Protein AF-A0A645HWG6-F1 (afdb_monomer_lite)

Secondary structure (DSSP, 8-state):
-HHHHHHHHHHTTT-HHHHHHHHTS-HHHHHHHHHHHHHHHTS-TTSTTHHHHHHHHHHHHHHH-

Radius of gyration: 11.55 Å; chains: 1; bounding box: 27×19×30 Å

Organism: NCBI:txid1076179

Sequence (65 aa):
MLISTFKTLIGYQFNTSKVSEKLFIHKNTVLQRKYKICELLGYNPEKYPYRQIFELSIILEKFVD

InterPro domains:
  IPR025736 PucR C-terminal helix-turn-helix domain [PF13556] (2-51)
  IPR042070 PucR C-terminal helix-turn-helix domain superfamily [G3DSA:1.10.10.2840] (1-64)

Foldseek 3Di:
DLVVLVLLCLVVLNPLVVSCVVVVHDSVVSVVSQVVVCVVVVHRCSDPPNSVVVNVVSVVVVVVD

pLDDT: mean 94.63, std 5.8, range [56.16, 98.44]

Structure (mmCIF, N/CA/C/O backbone):
data_AF-A0A645HWG6-F1
#
_entry.id   AF-A0A645HWG6-F1
#
loop_
_atom_site.group_PDB
_atom_site.id
_atom_site.type_symbol
_atom_site.label_atom_id
_atom_site.label_alt_id
_atom_site.label_comp_id
_atom_site.label_asym_id
_atom_site.label_entity_id
_atom_site.label_seq_id
_atom_site.pdbx_PDB_ins_code
_atom_site.Cartn_x
_atom_site.Cartn_y
_atom_site.Cartn_z
_atom_site.occupancy
_atom_site.B_iso_or_equiv
_atom_site.auth_seq_id
_atom_site.auth_comp_id
_atom_site.auth_asym_id
_atom_site.auth_atom_id
_atom_site.pdbx_PDB_model_num
ATOM 1 N N . MET A 1 1 ? -4.210 -11.617 1.170 1.00 82.94 1 MET A N 1
ATOM 2 C CA . MET A 1 1 ? -3.965 -10.658 2.275 1.00 82.94 1 MET A CA 1
ATOM 3 C C . MET A 1 1 ? -3.152 -9.430 1.840 1.00 82.94 1 MET A C 1
ATOM 5 O O . MET A 1 1 ? -3.616 -8.325 2.081 1.00 82.94 1 MET A O 1
ATOM 9 N N . LEU A 1 2 ? -1.979 -9.573 1.196 1.00 94.75 2 LEU A N 1
ATOM 10 C CA . LEU A 1 2 ? -1.221 -8.416 0.671 1.00 94.75 2 LEU A CA 1
ATOM 11 C C . LEU A 1 2 ? -1.896 -7.754 -0.541 1.00 94.75 2 LEU A C 1
ATOM 13 O O . LEU A 1 2 ? -2.021 -6.538 -0.548 1.00 94.75 2 LEU A O 1
ATOM 17 N N . ILE A 1 3 ? -2.402 -8.539 -1.504 1.00 94.69 3 ILE A N 1
ATOM 18 C CA . ILE A 1 3 ? -3.123 -8.017 -2.685 1.00 94.69 3 ILE A CA 1
ATOM 19 C C . ILE A 1 3 ? -4.337 -7.180 -2.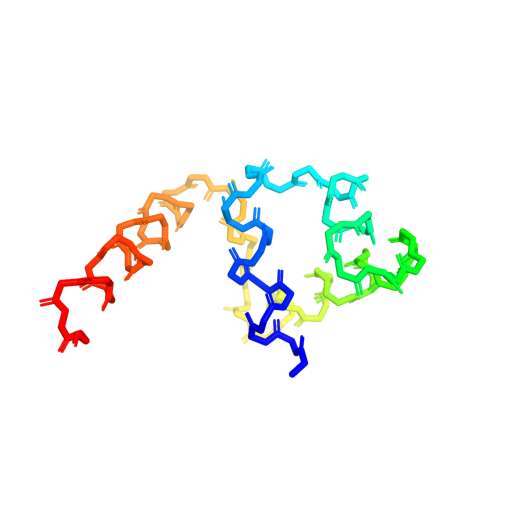268 1.00 94.69 3 ILE A C 1
ATOM 21 O O . ILE A 1 3 ? -4.494 -6.055 -2.723 1.00 94.69 3 ILE A O 1
ATOM 25 N N . SER A 1 4 ? -5.164 -7.685 -1.346 1.00 95.19 4 SER A N 1
ATOM 26 C CA . SER A 1 4 ? -6.312 -6.936 -0.825 1.00 95.19 4 SER A CA 1
ATOM 27 C C . SER A 1 4 ? -5.875 -5.653 -0.113 1.00 95.19 4 SER A C 1
ATOM 29 O O . SER A 1 4 ? -6.463 -4.606 -0.348 1.00 95.19 4 SER A O 1
ATOM 31 N N . THR A 1 5 ? -4.804 -5.685 0.693 1.00 97.69 5 THR A N 1
ATOM 32 C CA . THR A 1 5 ? -4.238 -4.460 1.283 1.00 97.69 5 THR A CA 1
ATOM 33 C C . THR A 1 5 ? -3.737 -3.485 0.219 1.00 97.69 5 THR A C 1
ATOM 35 O O . THR A 1 5 ? -3.966 -2.288 0.360 1.00 97.69 5 THR A O 1
ATOM 38 N N . PHE A 1 6 ? -3.107 -3.969 -0.849 1.00 97.25 6 PHE A N 1
ATOM 39 C CA . PHE A 1 6 ? -2.601 -3.125 -1.924 1.00 97.25 6 PHE A CA 1
ATOM 40 C C . PHE A 1 6 ? -3.726 -2.451 -2.715 1.00 97.25 6 PHE A C 1
ATOM 42 O O . PHE A 1 6 ? -3.710 -1.232 -2.875 1.00 97.25 6 PHE A O 1
ATOM 49 N N . LYS A 1 7 ? -4.753 -3.211 -3.111 1.00 95.94 7 LYS A N 1
ATOM 50 C CA . LYS A 1 7 ? -5.945 -2.663 -3.772 1.00 95.94 7 LYS A CA 1
ATOM 51 C C . LYS A 1 7 ? -6.633 -1.604 -2.910 1.00 95.94 7 LYS A C 1
ATOM 53 O O . LYS A 1 7 ? -6.969 -0.531 -3.404 1.00 95.94 7 LYS A O 1
ATOM 58 N N . THR A 1 8 ? -6.777 -1.860 -1.607 1.00 96.62 8 THR A N 1
ATOM 59 C CA . THR A 1 8 ? -7.347 -0.875 -0.675 1.00 96.62 8 THR A CA 1
ATOM 60 C C . THR A 1 8 ? -6.438 0.345 -0.507 1.00 96.62 8 THR A C 1
ATOM 62 O O . THR A 1 8 ? -6.945 1.460 -0.461 1.00 96.62 8 THR A O 1
ATOM 65 N N . LEU A 1 9 ? -5.109 0.182 -0.462 1.00 97.38 9 LEU A N 1
ATOM 66 C CA . LEU A 1 9 ? -4.173 1.314 -0.446 1.00 97.38 9 LEU A CA 1
ATOM 67 C C . LEU A 1 9 ? -4.381 2.212 -1.666 1.00 97.38 9 LEU A C 1
ATOM 69 O O . LEU A 1 9 ? -4.544 3.414 -1.491 1.00 97.38 9 LEU A O 1
ATOM 73 N N . ILE A 1 10 ? -4.450 1.646 -2.870 1.00 96.06 10 ILE A N 1
ATOM 74 C CA . ILE A 1 10 ? -4.682 2.416 -4.099 1.00 96.06 10 ILE A CA 1
ATOM 75 C C . ILE A 1 10 ? -6.050 3.113 -4.048 1.00 96.06 10 ILE A C 1
ATOM 77 O O . ILE A 1 10 ? -6.129 4.327 -4.230 1.00 96.06 10 ILE A O 1
ATOM 81 N N . GLY A 1 11 ? -7.114 2.381 -3.697 1.00 93.94 11 GLY A N 1
ATOM 82 C CA . GLY A 1 11 ? -8.474 2.928 -3.609 1.00 93.94 11 GLY A CA 1
ATOM 83 C C . GLY A 1 11 ? -8.643 4.059 -2.584 1.00 93.94 11 GLY A C 1
ATOM 84 O O . GLY A 1 11 ? -9.524 4.899 -2.740 1.00 93.94 11 GLY A O 1
ATOM 85 N N . TYR A 1 12 ? -7.784 4.117 -1.563 1.00 95.62 12 TYR A N 1
ATOM 86 C CA . TYR A 1 12 ? -7.761 5.177 -0.549 1.00 95.62 12 TYR A CA 1
ATOM 87 C C . TYR A 1 12 ? -6.545 6.108 -0.675 1.00 95.62 12 TYR A C 1
ATOM 89 O O . TYR A 1 12 ? -6.168 6.751 0.308 1.00 95.62 12 TYR A O 1
ATOM 97 N N . GLN A 1 13 ? -5.930 6.204 -1.861 1.00 94.25 13 GLN A N 1
ATOM 98 C CA . GLN A 1 13 ? -4.824 7.132 -2.142 1.00 94.25 13 GLN A CA 1
ATOM 99 C C . GLN A 1 13 ? -3.656 7.005 -1.146 1.00 94.25 13 GLN A C 1
ATOM 101 O O . GLN A 1 13 ? -3.079 7.995 -0.704 1.00 94.25 13 GLN A O 1
ATOM 106 N N . PHE A 1 14 ? -3.344 5.769 -0.756 1.00 95.69 14 PHE A N 1
ATOM 107 C CA . PHE A 1 14 ? -2.332 5.384 0.231 1.00 95.69 14 PHE A CA 1
ATOM 108 C C . PHE A 1 14 ? -2.545 5.949 1.650 1.00 95.69 14 PHE A C 1
ATOM 110 O O . PHE A 1 14 ? -1.645 5.877 2.494 1.00 95.69 14 PHE A O 1
ATOM 117 N N . ASN A 1 15 ? -3.756 6.415 1.980 1.00 97.19 15 ASN A N 1
ATOM 118 C CA . ASN A 1 15 ? -4.116 6.829 3.335 1.00 97.19 15 ASN A CA 1
ATOM 119 C C . ASN A 1 15 ? -4.202 5.615 4.278 1.00 97.19 15 ASN A C 1
ATOM 121 O O . ASN A 1 15 ? -5.227 4.940 4.383 1.00 97.19 15 ASN A O 1
ATOM 125 N N . THR A 1 16 ? -3.109 5.349 4.994 1.00 96.88 16 THR A N 1
ATOM 126 C CA . THR A 1 16 ? -2.984 4.175 5.872 1.00 96.88 16 THR A CA 1
ATOM 127 C C . THR A 1 16 ? -3.995 4.139 7.018 1.00 96.88 16 THR A C 1
ATOM 129 O O . THR A 1 16 ? -4.388 3.042 7.402 1.00 96.88 16 THR A O 1
ATOM 132 N N . SER A 1 17 ? -4.459 5.292 7.519 1.00 97.88 17 SER A N 1
ATOM 133 C CA . SER A 1 17 ? -5.506 5.352 8.552 1.00 97.88 17 SER A CA 1
ATOM 134 C C . SER A 1 17 ? -6.852 4.850 8.008 1.00 97.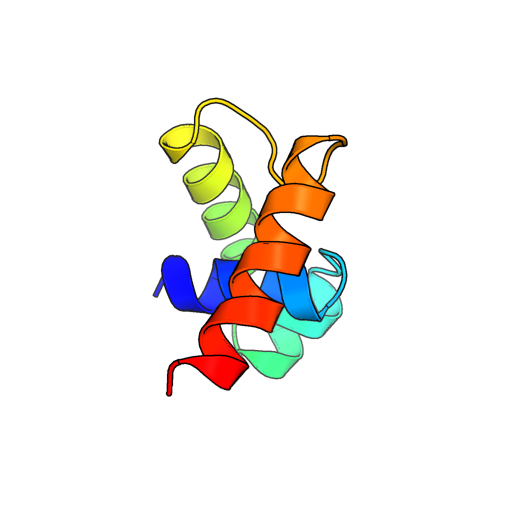88 17 SER A C 1
ATOM 136 O O 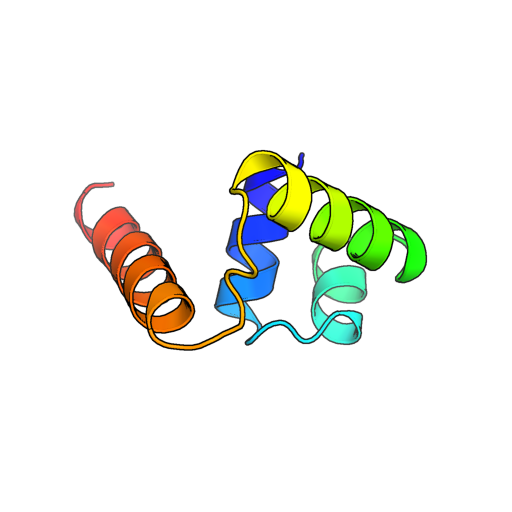. SER A 1 17 ? -7.462 3.951 8.588 1.00 97.88 17 SER A O 1
ATOM 138 N N . LYS A 1 18 ? -7.269 5.330 6.828 1.00 98.12 18 LYS A N 1
ATOM 139 C CA . LYS A 1 18 ? -8.509 4.860 6.182 1.00 98.12 18 LYS A CA 1
ATOM 140 C C . LYS A 1 18 ? -8.437 3.379 5.807 1.00 98.12 18 LYS A C 1
ATOM 142 O O . LYS A 1 18 ? -9.422 2.655 5.906 1.00 98.12 18 LYS A O 1
ATOM 147 N N . VAL A 1 19 ? -7.259 2.906 5.399 1.00 98.12 19 VAL A N 1
ATOM 148 C CA . VAL A 1 19 ? -7.037 1.490 5.071 1.00 98.12 19 VAL A CA 1
ATOM 149 C C . VAL A 1 19 ? -7.111 0.610 6.320 1.00 98.12 19 VAL A C 1
ATOM 151 O O . VAL A 1 19 ? -7.683 -0.476 6.238 1.00 98.12 19 VAL A O 1
ATOM 154 N N . SER A 1 20 ? -6.577 1.056 7.467 1.00 98.38 20 SER A N 1
ATOM 155 C CA . SER A 1 20 ? -6.722 0.316 8.731 1.00 98.38 20 SER A CA 1
ATOM 156 C C . SER A 1 20 ? -8.180 0.168 9.145 1.00 98.38 20 SER A C 1
ATOM 158 O O . SER A 1 20 ? -8.595 -0.937 9.485 1.00 98.38 20 SER A O 1
ATOM 160 N N . GLU A 1 21 ? -8.962 1.245 9.041 1.00 98.06 21 GLU A N 1
ATOM 161 C 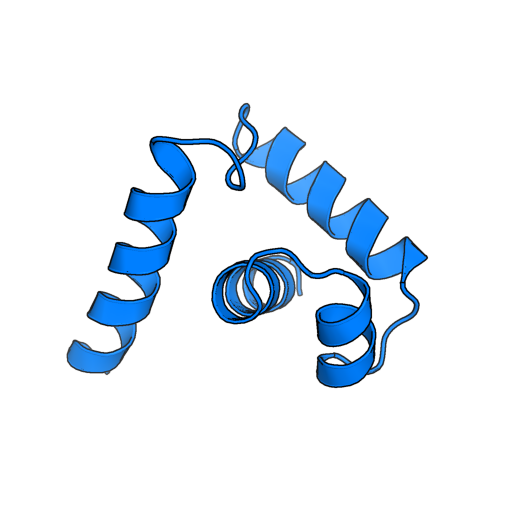CA . GLU A 1 21 ? -10.400 1.228 9.326 1.00 98.06 21 GLU A CA 1
ATOM 162 C C . GLU A 1 21 ? -11.133 0.285 8.367 1.00 98.06 21 GLU A C 1
ATOM 164 O O . GLU A 1 21 ? -11.842 -0.619 8.803 1.00 98.06 21 GLU A O 1
ATOM 169 N N . LYS A 1 22 ? -10.903 0.425 7.053 1.00 98.12 22 LYS A N 1
ATOM 170 C CA . LYS A 1 22 ? -11.588 -0.379 6.032 1.00 98.12 22 LYS A CA 1
ATOM 171 C C . LYS A 1 22 ? -11.296 -1.876 6.139 1.00 98.12 22 LYS A C 1
ATOM 173 O O . LYS A 1 22 ? -12.157 -2.688 5.810 1.00 98.12 22 LYS A O 1
ATOM 178 N N . LEU A 1 23 ? -10.072 -2.238 6.519 1.00 97.31 23 LEU A N 1
ATOM 179 C CA . LEU A 1 23 ? -9.635 -3.631 6.619 1.00 97.31 23 LEU A CA 1
ATOM 180 C C . LEU A 1 23 ? -9.768 -4.209 8.032 1.00 97.31 23 LEU A C 1
ATOM 182 O O . LEU A 1 23 ? -9.432 -5.377 8.207 1.00 97.31 23 LEU A O 1
ATOM 186 N N . PHE A 1 24 ? -10.221 -3.420 9.014 1.00 97.31 24 PHE A N 1
ATOM 187 C CA . PHE A 1 24 ? -10.295 -3.807 10.427 1.00 97.31 24 PHE A CA 1
ATOM 188 C C . PHE A 1 24 ? -8.971 -4.378 10.964 1.00 97.31 24 PHE A C 1
ATOM 190 O O . PHE A 1 24 ? -8.938 -5.386 11.668 1.00 97.31 24 PHE A O 1
ATOM 197 N N . ILE A 1 25 ? -7.851 -3.741 10.610 1.00 97.19 25 ILE A N 1
ATOM 198 C CA . ILE A 1 25 ? -6.512 -4.118 11.085 1.00 97.19 25 ILE A CA 1
ATOM 199 C C . ILE A 1 25 ? -5.783 -2.910 11.650 1.00 97.19 25 ILE A C 1
ATOM 201 O O . ILE A 1 25 ? -6.016 -1.777 11.241 1.00 97.19 25 ILE A O 1
ATOM 205 N N . HIS A 1 26 ? -4.835 -3.150 12.551 1.00 97.81 26 HIS A N 1
ATOM 206 C CA . HIS A 1 26 ? -4.041 -2.079 13.133 1.00 97.81 26 HIS A CA 1
ATOM 207 C C . HIS A 1 26 ? -3.212 -1.328 12.071 1.00 97.81 26 HIS A C 1
ATOM 209 O O . HIS A 1 26 ? -2.662 -1.929 11.141 1.00 97.81 26 HIS A O 1
ATOM 215 N N . LYS A 1 27 ? -3.046 -0.011 12.241 1.00 96.94 27 LYS A N 1
ATOM 216 C CA . LYS A 1 27 ? -2.288 0.852 11.315 1.00 96.94 27 LYS A CA 1
ATOM 217 C C . LYS A 1 27 ? -0.851 0.371 11.079 1.00 96.94 27 LYS A C 1
ATOM 219 O O . LYS A 1 27 ? -0.376 0.387 9.946 1.00 96.94 27 LYS A O 1
ATOM 224 N N . ASN A 1 28 ? -0.175 -0.136 12.111 1.00 98.12 28 ASN A N 1
ATOM 225 C CA . ASN A 1 28 ? 1.179 -0.693 11.960 1.00 98.12 28 ASN A CA 1
ATOM 226 C C . ASN A 1 28 ? 1.202 -1.933 11.061 1.00 98.12 28 ASN A C 1
ATOM 228 O O . ASN A 1 28 ? 2.141 -2.109 10.291 1.00 98.12 28 ASN A O 1
ATOM 232 N N . THR A 1 29 ? 0.153 -2.758 11.092 1.00 98.19 29 THR A N 1
ATOM 233 C CA . THR A 1 29 ? 0.021 -3.899 10.180 1.00 98.19 29 THR A CA 1
ATOM 234 C C . THR A 1 29 ? -0.142 -3.421 8.736 1.00 98.19 29 THR A C 1
ATOM 236 O O . THR A 1 29 ? 0.452 -4.004 7.832 1.00 98.19 29 THR A O 1
ATOM 239 N N . VAL A 1 30 ? -0.884 -2.331 8.498 1.00 98.25 30 VAL A N 1
ATOM 240 C CA . VAL A 1 30 ? -0.974 -1.700 7.166 1.00 98.25 30 VAL A CA 1
ATOM 241 C C . VAL A 1 30 ? 0.401 -1.219 6.700 1.00 98.25 30 VAL A C 1
ATOM 243 O O . VAL A 1 30 ? 0.787 -1.502 5.568 1.00 98.25 30 VAL A O 1
ATOM 246 N N . LEU A 1 31 ? 1.156 -0.536 7.567 1.00 97.94 31 LEU A N 1
ATOM 247 C CA . LEU A 1 31 ? 2.506 -0.053 7.255 1.00 97.94 31 LEU A CA 1
ATOM 248 C C . LEU A 1 31 ? 3.467 -1.204 6.940 1.00 97.94 31 LEU A C 1
ATOM 250 O O . LEU A 1 31 ? 4.131 -1.170 5.909 1.00 97.94 31 LEU A O 1
ATOM 254 N N . GLN A 1 32 ? 3.491 -2.252 7.765 1.00 98.25 32 GLN A N 1
ATOM 255 C CA . GLN A 1 32 ? 4.316 -3.439 7.529 1.00 98.25 32 GLN A CA 1
ATOM 256 C C . GLN A 1 32 ? 3.991 -4.094 6.179 1.00 98.25 32 GLN A C 1
ATOM 258 O O . GLN A 1 32 ? 4.890 -4.430 5.410 1.00 98.25 32 GLN A O 1
ATOM 263 N N . ARG A 1 33 ? 2.700 -4.229 5.853 1.00 98.25 33 ARG A N 1
ATOM 264 C CA . ARG A 1 33 ? 2.257 -4.765 4.559 1.00 98.25 33 ARG A CA 1
ATOM 265 C C . ARG A 1 33 ? 2.638 -3.853 3.397 1.00 98.25 33 ARG A C 1
ATOM 267 O O . ARG A 1 33 ? 3.081 -4.362 2.374 1.00 98.25 33 ARG A O 1
ATOM 274 N N . LYS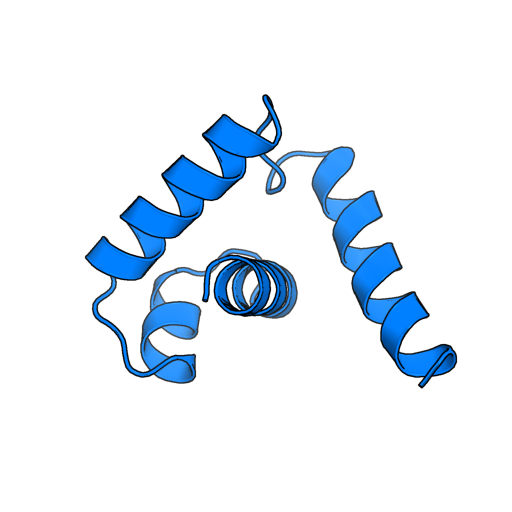 A 1 34 ? 2.515 -2.530 3.552 1.00 97.69 34 LYS A N 1
ATOM 275 C CA . LYS A 1 34 ? 2.978 -1.545 2.559 1.00 97.69 34 LYS A CA 1
ATOM 276 C C . LYS A 1 34 ? 4.476 -1.704 2.292 1.00 97.69 34 LYS A C 1
ATOM 278 O O . LYS A 1 34 ? 4.863 -1.766 1.131 1.00 97.69 34 LYS A O 1
ATOM 283 N N . TYR A 1 35 ? 5.300 -1.836 3.333 1.00 97.94 35 TYR A N 1
ATOM 284 C CA . TYR A 1 35 ? 6.734 -2.090 3.164 1.00 97.94 35 TYR A CA 1
ATOM 285 C C . TYR A 1 35 ? 6.998 -3.395 2.415 1.00 97.94 35 TYR A C 1
ATOM 287 O O . TYR A 1 35 ? 7.781 -3.393 1.469 1.00 97.94 35 TYR A O 1
ATOM 295 N N . LYS A 1 36 ? 6.284 -4.475 2.758 1.00 98.44 36 LYS A N 1
ATOM 296 C CA . LYS A 1 36 ? 6.425 -5.752 2.049 1.00 98.44 36 LYS A CA 1
ATOM 297 C C . LYS A 1 36 ? 6.008 -5.660 0.578 1.00 98.44 36 LYS A C 1
ATOM 299 O O . LYS A 1 36 ? 6.640 -6.277 -0.268 1.00 98.44 36 LYS A O 1
ATOM 304 N N . ILE A 1 37 ? 4.976 -4.878 0.259 1.00 97.81 37 ILE A N 1
ATOM 305 C CA . ILE A 1 37 ? 4.565 -4.610 -1.129 1.00 97.81 37 ILE A CA 1
ATOM 306 C C . ILE A 1 37 ? 5.683 -3.884 -1.887 1.00 97.81 37 ILE A C 1
ATOM 308 O O . ILE A 1 37 ? 6.034 -4.309 -2.983 1.00 97.81 37 ILE A O 1
ATOM 312 N N . CYS A 1 38 ? 6.271 -2.832 -1.308 1.00 97.44 38 CYS A N 1
ATOM 313 C CA . CYS A 1 38 ? 7.392 -2.122 -1.933 1.00 97.44 38 CYS A CA 1
ATOM 314 C C . CYS A 1 38 ? 8.604 -3.039 -2.158 1.00 97.44 38 CYS A C 1
ATOM 316 O O . CYS A 1 38 ? 9.225 -2.980 -3.213 1.00 97.44 38 CYS A O 1
ATOM 318 N N . GLU A 1 39 ? 8.925 -3.891 -1.181 1.00 98.12 39 GLU A N 1
ATOM 319 C CA . GLU A 1 39 ? 10.012 -4.873 -1.275 1.00 98.12 39 GLU A CA 1
ATOM 320 C C . GLU A 1 39 ? 9.779 -5.858 -2.431 1.00 98.12 39 GLU A C 1
ATOM 322 O O . GLU A 1 39 ? 10.677 -6.081 -3.234 1.00 98.12 39 GLU A O 1
ATOM 327 N N . LEU A 1 40 ? 8.561 -6.396 -2.553 1.00 97.62 40 LEU A N 1
ATOM 328 C CA . LEU A 1 40 ? 8.200 -7.344 -3.613 1.00 97.62 40 LEU A CA 1
ATOM 329 C C . LEU A 1 40 ? 8.194 -6.711 -5.009 1.00 97.62 40 LEU A C 1
ATOM 331 O O . LEU A 1 40 ? 8.533 -7.380 -5.979 1.00 97.62 40 LEU A O 1
ATOM 335 N N . LEU A 1 41 ? 7.791 -5.443 -5.120 1.00 95.38 41 LEU A N 1
ATOM 336 C CA . LEU A 1 41 ? 7.773 -4.723 -6.395 1.00 95.38 41 LEU A CA 1
ATOM 337 C C . LEU A 1 41 ? 9.158 -4.194 -6.794 1.00 95.38 41 LEU A C 1
ATOM 339 O O . LEU A 1 41 ? 9.393 -3.938 -7.970 1.00 95.38 41 LEU A O 1
ATOM 343 N N . GLY A 1 42 ? 10.063 -3.992 -5.833 1.00 97.12 42 GLY A N 1
ATOM 344 C CA . GLY A 1 42 ? 11.346 -3.317 -6.053 1.00 97.12 42 GLY A CA 1
ATOM 345 C C . GLY A 1 42 ? 11.231 -1.793 -6.208 1.00 97.12 42 GLY A C 1
ATOM 346 O O . GLY A 1 42 ? 12.228 -1.116 -6.446 1.00 97.12 42 GLY A O 1
ATOM 347 N N . TYR A 1 43 ? 10.031 -1.227 -6.060 1.00 94.44 43 TYR A N 1
ATOM 348 C CA . TYR A 1 43 ? 9.767 0.210 -6.136 1.00 94.44 43 TYR A CA 1
ATOM 349 C C . TYR A 1 43 ? 8.569 0.601 -5.262 1.00 94.44 43 TYR A C 1
ATOM 351 O O . TYR A 1 43 ? 7.799 -0.244 -4.809 1.00 94.44 43 TYR A O 1
ATOM 359 N N . ASN A 1 44 ? 8.404 1.905 -5.004 1.00 95.25 44 ASN A N 1
ATOM 360 C CA . ASN A 1 44 ? 7.261 2.412 -4.244 1.00 95.25 44 ASN A CA 1
ATOM 361 C C . ASN A 1 44 ? 6.072 2.704 -5.187 1.00 95.25 44 ASN A C 1
ATOM 363 O O . ASN A 1 44 ? 6.144 3.679 -5.940 1.00 95.25 44 ASN A O 1
ATOM 367 N N . PRO A 1 45 ? 4.969 1.935 -5.115 1.00 94.88 45 PRO A N 1
ATOM 368 C CA . PRO A 1 45 ? 3.806 2.117 -5.983 1.00 94.88 45 PRO A CA 1
ATOM 369 C C . PRO A 1 45 ? 2.984 3.380 -5.672 1.00 94.88 45 PRO A C 1
ATOM 371 O O . PRO A 1 45 ? 2.085 3.719 -6.430 1.00 94.88 45 PRO A O 1
ATOM 374 N N . GLU A 1 46 ? 3.267 4.091 -4.578 1.00 95.56 46 GLU A N 1
ATOM 375 C CA . GLU A 1 46 ? 2.659 5.396 -4.270 1.00 95.56 46 GLU A CA 1
ATOM 376 C C . GLU A 1 46 ? 3.271 6.537 -5.096 1.00 95.56 46 GLU A C 1
ATOM 378 O O . GLU A 1 46 ? 2.649 7.587 -5.268 1.00 95.56 46 GLU A O 1
ATOM 383 N N . LYS A 1 47 ? 4.497 6.351 -5.604 1.00 94.69 47 LYS A N 1
ATOM 384 C CA . LYS A 1 47 ? 5.205 7.371 -6.381 1.00 94.69 47 LYS A CA 1
ATOM 385 C C . LYS A 1 47 ? 4.779 7.339 -7.849 1.00 94.69 47 LYS A C 1
ATOM 387 O O . LYS A 1 47 ? 4.498 6.283 -8.414 1.00 94.69 47 LYS A O 1
ATOM 392 N N . TYR A 1 48 ? 4.793 8.506 -8.486 1.00 86.12 48 TYR A N 1
ATOM 393 C CA . TYR A 1 48 ? 4.677 8.609 -9.940 1.00 86.12 48 TYR A CA 1
ATOM 394 C C . TYR A 1 48 ? 5.935 8.044 -10.629 1.00 86.12 48 TYR A C 1
ATOM 396 O O . TYR A 1 48 ? 7.028 8.170 -10.069 1.00 86.12 48 TYR A O 1
ATOM 404 N N . PRO A 1 49 ? 5.805 7.433 -11.822 1.00 91.75 49 PRO A N 1
ATOM 405 C CA . PRO A 1 49 ? 4.563 7.208 -12.580 1.00 91.75 49 PRO A CA 1
ATOM 406 C C . PRO A 1 49 ? 3.776 5.952 -12.150 1.00 91.75 49 PRO A C 1
ATOM 408 O O . PRO A 1 49 ? 2.634 5.769 -12.562 1.00 91.75 49 PRO A O 1
ATOM 411 N N . TYR A 1 50 ? 4.348 5.094 -11.300 1.00 91.81 50 TYR A N 1
ATOM 412 C CA . TYR A 1 50 ? 3.790 3.780 -10.946 1.00 91.81 50 TYR A CA 1
ATOM 413 C C . TYR A 1 50 ? 2.380 3.833 -10.358 1.00 91.81 50 TYR A C 1
ATOM 415 O O . TYR A 1 50 ? 1.550 2.973 -10.652 1.00 91.81 50 TYR A O 1
ATOM 423 N N . ARG A 1 51 ? 2.088 4.867 -9.565 1.00 92.25 51 ARG A N 1
ATOM 424 C CA . ARG A 1 51 ? 0.761 5.077 -8.986 1.00 92.25 51 ARG A CA 1
ATOM 425 C C . ARG A 1 51 ? -0.348 5.114 -10.039 1.00 92.25 51 ARG A C 1
ATOM 427 O O . ARG A 1 51 ? -1.358 4.443 -9.859 1.00 92.25 51 ARG A O 1
ATOM 434 N N . GLN A 1 52 ? -0.136 5.832 -11.145 1.00 93.81 52 GLN A N 1
ATOM 435 C CA . GLN A 1 52 ? -1.123 5.941 -12.225 1.00 93.81 52 GLN A CA 1
ATOM 436 C C . GLN A 1 52 ? -1.365 4.594 -12.899 1.00 93.81 52 GLN A C 1
ATOM 438 O O . GLN A 1 52 ? -2.508 4.253 -13.180 1.00 93.81 52 GLN A O 1
ATOM 443 N N . ILE A 1 53 ? -0.303 3.810 -13.113 1.00 94.12 53 ILE A N 1
ATOM 444 C CA . ILE A 1 53 ? -0.396 2.475 -13.719 1.00 94.12 53 ILE A CA 1
ATOM 445 C C . ILE A 1 53 ? -1.301 1.578 -12.868 1.00 94.12 53 ILE A C 1
ATOM 447 O O . ILE A 1 53 ? -2.199 0.918 -13.391 1.00 94.12 53 ILE A O 1
ATOM 451 N N . PHE A 1 54 ? -1.110 1.589 -11.548 1.00 94.25 54 PHE A N 1
ATOM 452 C CA . PHE A 1 54 ? -1.918 0.770 -10.653 1.00 94.25 54 PHE A CA 1
ATOM 453 C C . PHE A 1 54 ? -3.350 1.280 -10.482 1.00 94.25 54 PHE A C 1
ATOM 455 O O . PHE A 1 54 ? -4.277 0.469 -10.458 1.00 94.25 54 PHE A O 1
ATOM 462 N N . GLU A 1 55 ? -3.552 2.596 -10.411 1.00 93.00 55 GLU A N 1
ATOM 463 C CA . GLU A 1 55 ? -4.893 3.191 -10.421 1.00 93.00 55 GLU A CA 1
ATOM 464 C C . GLU A 1 55 ? -5.658 2.781 -11.691 1.00 93.00 55 GLU A C 1
ATOM 466 O O . GLU A 1 55 ? -6.790 2.304 -11.583 1.00 93.00 55 GLU A O 1
ATOM 471 N N . LEU A 1 56 ? -5.020 2.843 -12.868 1.00 94.31 56 LEU A N 1
ATOM 472 C CA . LEU A 1 56 ? -5.606 2.361 -14.123 1.00 94.31 56 LEU A CA 1
ATOM 473 C C . LEU A 1 56 ? -5.923 0.864 -14.069 1.00 94.31 56 LEU A C 1
ATOM 475 O O . LEU A 1 56 ? -7.011 0.461 -14.465 1.00 94.31 56 LEU A O 1
ATOM 479 N N . SER A 1 57 ? -4.999 0.042 -13.562 1.00 92.06 57 SER A N 1
ATOM 480 C CA . SER A 1 57 ? -5.187 -1.413 -13.507 1.00 92.06 57 SER A CA 1
ATOM 481 C C . SER A 1 57 ? -6.408 -1.820 -12.674 1.00 92.06 57 SER A C 1
ATOM 483 O O . SER A 1 57 ? -7.161 -2.695 -13.089 1.00 92.06 57 SER A O 1
ATOM 485 N N . ILE A 1 58 ? -6.660 -1.139 -11.547 1.00 90.38 58 ILE A N 1
ATOM 486 C CA . ILE A 1 58 ? -7.842 -1.387 -10.707 1.00 90.38 58 ILE A CA 1
ATOM 487 C C . ILE A 1 58 ? -9.119 -0.910 -11.392 1.00 90.38 58 ILE A C 1
ATOM 489 O O . ILE A 1 58 ? -10.170 -1.521 -11.220 1.00 90.38 58 ILE A O 1
ATOM 493 N N . ILE A 1 59 ? -9.057 0.196 -12.137 1.00 91.75 59 ILE 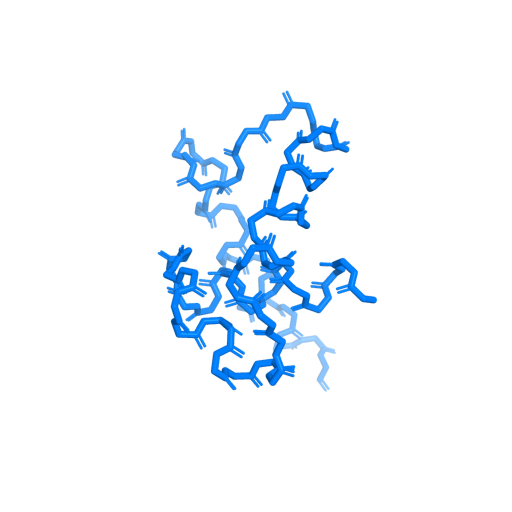A N 1
ATOM 494 C CA . ILE A 1 59 ? -10.201 0.660 -12.923 1.00 91.75 59 ILE A CA 1
ATOM 495 C C . ILE A 1 59 ? -10.540 -0.383 -13.988 1.00 91.75 59 ILE A C 1
ATOM 497 O O . ILE A 1 59 ? -11.693 -0.785 -14.065 1.00 91.75 59 ILE A O 1
ATOM 501 N N . LEU A 1 60 ? -9.547 -0.852 -14.751 1.00 93.50 60 LEU A N 1
ATOM 502 C CA . LEU A 1 60 ? -9.725 -1.846 -15.812 1.00 93.50 60 LEU A CA 1
ATOM 503 C C . LEU A 1 60 ? -10.255 -3.182 -15.287 1.00 93.50 60 LEU A C 1
ATOM 505 O O . LEU A 1 60 ? -11.130 -3.759 -15.920 1.00 93.50 60 LEU A O 1
ATOM 509 N N . GLU A 1 61 ? -9.789 -3.643 -14.125 1.00 89.75 61 GLU A N 1
ATOM 510 C CA . GLU A 1 61 ? -10.289 -4.870 -13.489 1.00 89.75 61 GLU A CA 1
ATOM 511 C C . GLU A 1 61 ? -11.819 -4.846 -13.312 1.00 89.75 61 GLU A C 1
ATOM 513 O O . GLU A 1 61 ? -12.484 -5.831 -13.608 1.00 89.75 61 GLU A O 1
ATOM 518 N N . LYS A 1 62 ? -12.404 -3.690 -12.960 1.00 87.50 62 LYS A N 1
ATOM 519 C CA . LYS A 1 62 ? -13.864 -3.533 -12.797 1.00 87.50 62 LYS A CA 1
ATOM 520 C C . LYS A 1 62 ? -14.674 -3.626 -14.095 1.00 87.50 62 LYS A C 1
ATOM 522 O O . LYS A 1 62 ? -15.897 -3.602 -14.021 1.00 87.50 62 LYS A O 1
ATOM 527 N N . PHE A 1 63 ? -14.018 -3.606 -15.252 1.00 91.81 63 PHE A N 1
ATOM 528 C CA . PHE A 1 63 ? -14.662 -3.728 -16.563 1.00 91.81 63 PHE A CA 1
ATOM 529 C C . PHE A 1 63 ? -14.459 -5.110 -17.195 1.00 91.81 63 PHE A C 1
ATOM 531 O O . PHE A 1 63 ? -15.014 -5.365 -18.262 1.00 91.81 63 PHE A O 1
ATOM 538 N N . VAL A 1 64 ? -13.623 -5.959 -16.592 1.00 88.00 64 VAL A N 1
ATOM 539 C CA . VAL A 1 64 ? -13.332 -7.319 -17.072 1.00 88.00 64 VAL A CA 1
ATOM 540 C C . VAL A 1 64 ? -14.086 -8.375 -16.255 1.00 88.00 64 VAL A C 1
ATOM 542 O O . VAL A 1 64 ? -14.365 -9.448 -16.788 1.00 88.00 64 VAL A O 1
ATOM 545 N N . ASP A 1 65 ? -14.448 -8.050 -15.011 1.00 56.16 65 ASP A N 1
ATOM 546 C CA . ASP A 1 65 ? -15.413 -8.788 -14.181 1.00 56.16 65 ASP A CA 1
ATOM 547 C C . ASP A 1 65 ? -16.864 -8.346 -14.456 1.00 56.16 65 ASP A C 1
ATOM 549 O O . ASP A 1 65 ? -17.769 -9.210 -14.374 1.00 56.16 65 ASP A O 1
#